Protein AF-A0A9D3LGZ7-F1 (afdb_monomer_lite)

Sequence (147 aa):
IEKTVLYIKERIKKESSAERTINLFHCLNELNDNSLVEEIKNFQRSGKLSNEKLEPHQCSALAFMLLMSEEILDEFDLKTYKTSAAGYQRLLPVLRNCRKAILNSCDLTEKSCEIVASALQSSNSPLRDLDLSYNNLGDSGVKLLCA

InterPro domains:
  IPR001611 Leucine-rich repeat [PF13516] (124-146)
  IPR032675 Leucine-rich repeat domain superfamily [G3DSA:3.80.10.10] (46-147)
  IPR041267 NACHT, LRR and PYD domains-containing protein, helical domain HD2 [PF17776] (2-39)
  IPR051261 NOD-like receptor [PTHR24106] (1-147)

Foldseek 3Di:
DVVLLVVLVVCLVVDLQLVVNLVSVVVCVVVVNCVLVVVLVVVVVVDDDDVDADELVNLLSVLNVLVPDPAAAAEAELVSHRYDLSSSSSNLLSQQRYQEYECEPVQQDLSSLLSNLSSVPPPPRNYDYYHHHNYPCPPSSVVSNVD

pLDDT: mean 83.71, std 12.11, range [43.38, 98.19]

Organism: Anguilla anguilla (NCBI:txid7936)

Structure (mmCIF, N/CA/C/O backbone):
data_AF-A0A9D3LGZ7-F1
#
_entry.id   AF-A0A9D3LGZ7-F1
#
loop_
_atom_site.group_PDB
_atom_site.id
_atom_site.type_symbol
_atom_site.label_atom_id
_atom_site.label_alt_id
_atom_site.label_comp_id
_atom_site.label_asym_id
_atom_site.label_entity_id
_atom_site.label_seq_id
_atom_site.pdbx_PDB_ins_code
_atom_site.Cartn_x
_atom_site.Cartn_y
_atom_site.Cartn_z
_atom_site.occupancy
_atom_site.B_iso_or_equiv
_atom_site.auth_seq_id
_atom_site.auth_comp_id
_atom_site.auth_asym_id
_atom_site.auth_atom_id
_atom_site.pdbx_PDB_model_num
ATOM 1 N N . ILE A 1 1 ? -7.673 10.281 28.552 1.00 71.81 1 ILE A N 1
ATOM 2 C CA . ILE A 1 1 ? -8.202 9.512 27.400 1.00 71.81 1 ILE A CA 1
ATOM 3 C C . ILE A 1 1 ? -8.012 10.297 26.099 1.00 71.81 1 ILE A C 1
ATOM 5 O O . ILE A 1 1 ? -7.283 9.814 25.247 1.00 71.81 1 ILE A O 1
ATOM 9 N N . GLU A 1 2 ? -8.505 11.537 25.974 1.00 81.81 2 GLU A N 1
ATOM 10 C CA . GLU A 1 2 ? -8.332 12.361 24.750 1.00 81.81 2 GLU A CA 1
ATOM 11 C C . GLU A 1 2 ? -6.884 12.515 24.252 1.00 81.81 2 GLU A C 1
ATOM 13 O O . GLU A 1 2 ? -6.620 12.350 23.065 1.00 81.81 2 GLU A O 1
ATOM 18 N N . LYS A 1 3 ? -5.914 12.777 25.142 1.00 86.69 3 LYS A N 1
ATOM 19 C CA . LYS A 1 3 ? -4.492 12.875 24.750 1.00 86.69 3 LYS A CA 1
ATOM 20 C C . LYS A 1 3 ? -3.957 11.573 24.136 1.00 86.69 3 LYS A C 1
ATOM 22 O O . LYS A 1 3 ? -3.168 11.621 23.199 1.00 86.69 3 LYS A O 1
ATOM 27 N N . THR A 1 4 ? -4.404 10.425 24.646 1.00 86.19 4 THR A N 1
ATOM 28 C CA . THR A 1 4 ? -4.038 9.094 24.141 1.00 86.19 4 THR A CA 1
ATOM 29 C C . THR A 1 4 ? -4.647 8.857 22.764 1.00 86.19 4 THR A C 1
ATOM 31 O O . THR A 1 4 ? -3.944 8.443 21.850 1.00 86.19 4 THR A O 1
ATOM 34 N N . VAL A 1 5 ? -5.923 9.202 22.589 1.00 86.12 5 VAL A N 1
ATOM 35 C CA . VAL A 1 5 ? -6.624 9.134 21.301 1.00 86.12 5 VAL A CA 1
ATOM 36 C C . VAL A 1 5 ? -5.926 9.995 20.242 1.00 86.12 5 VAL A C 1
ATOM 38 O O . VAL A 1 5 ? -5.620 9.504 19.159 1.00 86.12 5 VAL A O 1
ATOM 41 N N . LEU A 1 6 ? -5.604 11.257 20.554 1.00 80.44 6 LEU A N 1
ATOM 42 C CA . LEU A 1 6 ? -4.885 12.152 19.636 1.00 80.44 6 LEU A CA 1
ATOM 43 C C . LEU A 1 6 ? -3.500 11.612 19.275 1.00 80.44 6 LEU A C 1
ATOM 45 O O . LEU A 1 6 ? -3.108 11.642 18.109 1.00 80.44 6 LEU A O 1
ATOM 49 N N . TYR A 1 7 ? -2.776 11.081 20.260 1.00 84.75 7 TYR A N 1
ATOM 50 C CA . TYR A 1 7 ? -1.481 10.455 20.027 1.00 84.75 7 TYR A CA 1
ATOM 51 C C . TYR A 1 7 ? -1.590 9.255 19.083 1.00 84.75 7 TYR A C 1
ATOM 53 O O . TYR A 1 7 ? -0.809 9.159 18.140 1.00 84.75 7 TYR A O 1
ATOM 61 N N . ILE A 1 8 ? -2.569 8.370 19.292 1.00 85.31 8 ILE A N 1
ATOM 62 C CA . ILE A 1 8 ? -2.779 7.199 18.436 1.00 85.31 8 ILE A CA 1
ATOM 63 C C . ILE A 1 8 ? -3.157 7.634 17.014 1.00 85.31 8 ILE A C 1
ATOM 65 O O . ILE A 1 8 ? -2.576 7.121 16.061 1.00 85.31 8 ILE A O 1
ATOM 69 N N . LYS A 1 9 ? -4.030 8.638 16.849 1.00 80.25 9 LYS A N 1
ATOM 70 C CA . LYS A 1 9 ? -4.369 9.212 15.532 1.00 80.25 9 LYS A CA 1
ATOM 71 C C . LYS A 1 9 ? -3.137 9.764 14.812 1.00 80.25 9 LYS A C 1
ATOM 73 O O . LYS A 1 9 ? -2.929 9.483 13.635 1.00 80.25 9 LYS A O 1
ATOM 78 N N . GLU A 1 10 ? -2.286 10.513 15.509 1.00 80.94 10 GLU A N 1
ATOM 79 C CA . GLU A 1 10 ? -1.026 11.013 14.943 1.00 80.94 10 GLU A CA 1
ATOM 80 C C . GLU A 1 10 ? -0.022 9.894 14.645 1.00 80.94 10 GLU A C 1
ATOM 82 O O . GLU A 1 10 ? 0.746 9.988 13.685 1.00 80.94 10 GLU A O 1
ATOM 87 N N . ARG A 1 11 ? -0.031 8.819 15.441 1.00 82.00 11 ARG A N 1
ATOM 88 C CA . ARG A 1 11 ? 0.794 7.631 15.212 1.00 82.00 11 ARG A CA 1
ATOM 89 C C . ARG A 1 11 ? 0.357 6.915 13.941 1.00 82.00 11 ARG A C 1
ATOM 91 O O . ARG A 1 11 ? 1.202 6.670 13.092 1.00 82.00 11 ARG A O 1
ATOM 98 N N . ILE A 1 12 ? -0.944 6.694 13.770 1.00 76.31 12 ILE A N 1
ATOM 99 C CA . ILE A 1 12 ? -1.554 6.101 12.573 1.00 76.31 12 ILE A CA 1
ATOM 100 C C . ILE A 1 12 ? -1.181 6.888 11.312 1.00 76.31 12 ILE A C 1
ATOM 102 O O . ILE A 1 12 ? -0.789 6.297 10.314 1.00 76.31 12 ILE A O 1
ATOM 106 N N . LYS A 1 13 ? -1.224 8.228 11.353 1.00 73.19 13 LYS A N 1
ATOM 107 C CA . LYS A 1 13 ? -0.858 9.077 10.198 1.00 73.19 13 LYS A CA 1
ATOM 108 C C . LYS A 1 13 ? 0.591 8.901 9.729 1.00 73.19 13 LYS A C 1
ATOM 110 O O . LYS A 1 13 ? 0.894 9.210 8.575 1.00 73.19 13 LYS A O 1
ATOM 115 N N . LYS A 1 14 ? 1.487 8.492 10.631 1.00 74.88 14 LYS A N 1
ATOM 116 C CA . LYS A 1 14 ? 2.938 8.383 10.404 1.00 74.88 14 LYS A CA 1
ATOM 117 C C . LYS A 1 14 ? 3.418 6.937 10.292 1.00 74.88 14 LYS A C 1
ATOM 119 O O . LYS A 1 14 ? 4.545 6.718 9.860 1.00 74.88 14 LYS A O 1
ATOM 124 N N . GLU A 1 15 ? 2.602 5.982 10.718 1.00 80.12 15 GLU A N 1
ATOM 125 C CA . GLU A 1 15 ? 2.940 4.567 10.743 1.00 80.12 15 GLU A CA 1
ATOM 126 C C . GLU A 1 15 ? 2.926 3.999 9.320 1.00 80.12 15 GLU A C 1
ATOM 128 O O . GLU A 1 15 ? 1.980 4.186 8.557 1.00 80.12 15 GLU A O 1
ATOM 133 N N . SER A 1 16 ? 4.017 3.330 8.952 1.00 64.38 16 SER A N 1
ATOM 134 C CA . SER A 1 16 ? 4.181 2.704 7.639 1.00 64.38 16 SER A CA 1
ATOM 135 C C . SER A 1 16 ? 3.847 1.217 7.663 1.00 64.38 16 SER A C 1
ATOM 137 O O . SER A 1 16 ? 3.554 0.644 6.617 1.00 64.38 16 SER A O 1
ATOM 139 N N . SER A 1 17 ? 3.886 0.580 8.839 1.00 74.81 17 SER A N 1
ATOM 140 C CA . SER A 1 17 ? 3.513 -0.823 8.998 1.00 74.81 17 SER A CA 1
ATOM 141 C C . SER A 1 17 ? 1.995 -0.976 9.024 1.00 74.81 17 SER A C 1
ATOM 143 O O . SER A 1 17 ? 1.317 -0.471 9.917 1.00 74.81 17 SER A O 1
ATOM 145 N N . ALA A 1 18 ? 1.457 -1.729 8.066 1.00 55.19 18 ALA A N 1
ATOM 146 C CA . ALA A 1 18 ? 0.027 -2.015 8.000 1.00 55.19 18 ALA A CA 1
ATOM 147 C C . ALA A 1 18 ? -0.478 -2.764 9.248 1.00 55.19 18 ALA A C 1
ATOM 149 O O . ALA A 1 18 ? -1.526 -2.418 9.780 1.00 55.19 18 ALA A O 1
ATOM 150 N N . GLU A 1 19 ? 0.291 -3.730 9.759 1.00 66.06 19 GLU A N 1
ATOM 151 C CA . GLU A 1 19 ? -0.043 -4.474 10.981 1.00 66.06 19 GLU A CA 1
ATOM 152 C C . GLU A 1 19 ? -0.104 -3.555 12.208 1.00 66.06 19 GLU A C 1
ATOM 154 O O . GLU A 1 19 ? -1.052 -3.600 12.992 1.00 66.06 19 GLU A O 1
ATOM 159 N N . ARG A 1 20 ? 0.871 -2.647 12.348 1.00 76.00 20 ARG A N 1
ATOM 160 C CA . ARG A 1 20 ? 0.866 -1.671 13.445 1.00 76.00 20 ARG A CA 1
ATOM 161 C C . ARG A 1 20 ? -0.275 -0.679 13.307 1.00 76.00 20 ARG A C 1
ATOM 163 O O . ARG A 1 20 ? -0.898 -0.355 14.309 1.00 76.00 20 ARG A O 1
ATOM 170 N N . THR A 1 21 ? -0.577 -0.236 12.091 1.00 71.00 21 THR A N 1
ATOM 171 C CA . THR A 1 21 ? -1.725 0.632 11.820 1.00 71.00 21 THR A CA 1
ATOM 172 C C . THR A 1 21 ? -3.030 -0.046 12.233 1.00 71.00 21 THR A C 1
ATOM 174 O O . THR A 1 21 ? -3.789 0.556 12.986 1.00 71.00 21 THR A O 1
ATOM 177 N N . ILE A 1 22 ? -3.253 -1.308 11.848 1.00 68.19 22 ILE A N 1
ATOM 178 C CA . ILE A 1 22 ? -4.431 -2.098 12.249 1.00 68.19 22 ILE A CA 1
ATOM 179 C C . ILE A 1 22 ? -4.526 -2.196 13.777 1.00 68.19 22 ILE A C 1
ATOM 181 O O . ILE A 1 22 ? -5.559 -1.861 14.353 1.00 68.19 22 ILE A O 1
ATOM 185 N N . ASN A 1 23 ? -3.433 -2.552 14.452 1.00 78.75 23 ASN A N 1
ATOM 186 C CA . ASN A 1 23 ? -3.410 -2.654 15.913 1.00 78.75 23 ASN A CA 1
ATOM 187 C C . ASN A 1 23 ? -3.698 -1.308 16.597 1.00 78.75 23 ASN A C 1
ATOM 189 O O . ASN A 1 23 ? -4.454 -1.247 17.562 1.00 78.75 23 ASN A O 1
ATOM 193 N N . LEU A 1 24 ? -3.135 -0.209 16.087 1.00 83.38 24 LEU A N 1
ATOM 194 C CA . LEU A 1 24 ? -3.388 1.138 16.604 1.00 83.38 24 LEU A CA 1
ATOM 195 C C . LEU A 1 24 ? -4.847 1.564 16.404 1.00 83.38 24 LEU A C 1
ATOM 197 O O . LEU A 1 24 ? -5.413 2.242 17.259 1.00 83.38 24 LEU A O 1
ATOM 201 N N . PHE A 1 25 ? -5.471 1.152 15.308 1.00 74.62 25 PHE A N 1
ATOM 202 C CA . PHE A 1 25 ? -6.889 1.387 15.090 1.00 74.62 25 PHE A CA 1
ATOM 203 C C . PHE A 1 25 ? -7.782 0.531 15.986 1.00 74.62 25 PHE A C 1
ATOM 205 O O . PHE A 1 25 ? -8.745 1.064 16.534 1.00 74.62 25 PHE A O 1
ATOM 212 N N . HIS A 1 26 ? -7.446 -0.743 16.208 1.00 73.56 26 HIS A N 1
ATOM 213 C CA . HIS A 1 26 ? -8.117 -1.552 17.227 1.00 73.56 26 HIS A CA 1
ATOM 214 C C . HIS A 1 26 ? -8.053 -0.857 18.588 1.00 73.56 26 HIS A C 1
ATOM 216 O O . HIS A 1 26 ? -9.078 -0.722 19.246 1.00 73.56 26 HIS A O 1
ATOM 222 N N . CYS A 1 27 ? -6.898 -0.292 18.956 1.00 87.44 27 CYS A N 1
ATOM 223 C CA . CYS A 1 27 ? -6.782 0.514 20.169 1.00 87.44 27 CYS A CA 1
ATOM 224 C C . CYS A 1 27 ? -7.723 1.734 20.180 1.00 87.44 27 CYS A C 1
ATOM 226 O O . CYS A 1 27 ? -8.248 2.064 21.236 1.00 87.44 27 CYS A O 1
ATOM 228 N N . LEU A 1 28 ? -7.955 2.422 19.051 1.00 84.25 28 LEU A N 1
ATOM 229 C CA . LEU A 1 28 ? -8.930 3.527 18.992 1.00 84.25 28 LEU A CA 1
ATOM 230 C C . LEU A 1 28 ? -10.370 3.047 19.180 1.00 84.25 28 LEU A C 1
ATOM 232 O O . LEU A 1 28 ? -11.135 3.704 19.886 1.00 84.25 28 LEU A O 1
ATOM 236 N N . ASN A 1 29 ? -10.715 1.903 18.589 1.00 75.75 29 ASN A N 1
ATOM 237 C CA . ASN A 1 29 ? -12.040 1.306 18.718 1.00 75.75 29 ASN A CA 1
ATOM 238 C C . ASN A 1 29 ? -12.318 0.852 20.162 1.00 75.75 29 ASN A C 1
ATOM 240 O O . ASN A 1 29 ? -13.371 1.159 20.709 1.00 75.75 29 ASN A O 1
ATOM 244 N N . GLU A 1 30 ? -11.337 0.227 20.822 1.00 85.25 30 GLU A N 1
ATOM 245 C CA . GLU A 1 30 ? -11.396 -0.125 22.254 1.00 85.25 30 GLU A CA 1
ATOM 246 C C . GLU A 1 30 ? -11.513 1.115 23.161 1.00 85.25 30 GLU A C 1
ATOM 248 O O . GLU A 1 30 ? -12.094 1.065 24.243 1.00 85.25 30 GLU A O 1
ATOM 253 N N . LEU A 1 31 ? -10.995 2.264 22.712 1.00 89.50 31 LEU A N 1
ATOM 254 C CA . LEU A 1 31 ? -11.167 3.558 23.381 1.00 89.50 31 LEU A CA 1
ATOM 255 C C . LEU A 1 31 ? -12.495 4.253 23.028 1.00 89.50 31 LEU A C 1
ATOM 257 O O . LEU A 1 31 ? -12.719 5.384 23.467 1.00 89.50 31 LEU A O 1
ATOM 261 N N . ASN A 1 32 ? -13.369 3.585 22.269 1.00 84.75 32 ASN A N 1
ATOM 262 C CA . ASN A 1 32 ? -14.670 4.068 21.810 1.00 84.75 32 ASN A CA 1
ATOM 263 C C . ASN A 1 32 ? -14.591 5.360 20.962 1.00 84.75 32 ASN A C 1
ATOM 265 O O . ASN A 1 32 ? -15.537 6.150 20.929 1.00 84.75 32 ASN A O 1
ATOM 269 N N . ASP A 1 33 ? -13.461 5.601 20.281 1.00 83.00 33 ASP A N 1
ATOM 270 C CA . ASP A 1 33 ? -13.305 6.710 19.334 1.00 83.00 33 ASP A CA 1
ATOM 271 C C . ASP A 1 33 ? -13.610 6.243 17.904 1.00 83.00 33 ASP A C 1
ATOM 273 O O . ASP A 1 33 ? -12.761 5.694 17.203 1.00 83.00 33 ASP A O 1
ATOM 277 N N . ASN A 1 34 ? -14.832 6.535 17.457 1.00 74.12 34 ASN A N 1
ATOM 278 C CA . ASN A 1 34 ? -15.310 6.228 16.105 1.00 74.12 34 ASN A CA 1
ATOM 279 C C . ASN A 1 34 ? -15.180 7.416 15.138 1.00 74.12 34 ASN A C 1
ATOM 281 O O . ASN A 1 34 ? -15.755 7.404 14.051 1.00 74.12 34 ASN A O 1
ATOM 285 N N . SER A 1 35 ? -14.443 8.468 15.507 1.00 77.06 35 SER A N 1
ATOM 286 C CA . SER A 1 35 ? -14.402 9.707 14.714 1.00 77.06 35 SER A CA 1
ATOM 287 C C . SER A 1 35 ? -13.807 9.501 13.320 1.00 77.06 35 SER A C 1
ATOM 289 O O . SER A 1 35 ? -14.293 10.090 12.359 1.00 77.06 35 SER A O 1
ATOM 291 N N . LEU A 1 36 ? -12.815 8.612 13.195 1.00 68.50 36 LEU A N 1
ATOM 292 C CA . LEU A 1 36 ? -12.237 8.249 11.901 1.00 68.50 36 LEU A CA 1
ATOM 293 C C . LEU A 1 36 ? -13.249 7.481 11.045 1.00 68.50 36 LEU A C 1
ATOM 295 O O . LEU A 1 36 ? -13.353 7.751 9.857 1.00 68.50 36 LEU A O 1
ATOM 299 N N . VAL A 1 37 ? -14.053 6.598 11.648 1.00 68.88 37 VAL A N 1
ATOM 300 C CA . VAL A 1 37 ? -15.141 5.879 10.961 1.00 68.88 37 VAL A CA 1
ATOM 301 C C . VAL A 1 37 ? -16.213 6.850 10.446 1.00 68.88 37 VAL A C 1
ATOM 303 O O . VAL A 1 37 ? -16.725 6.675 9.342 1.00 68.88 37 VAL A O 1
ATOM 306 N N . GLU A 1 38 ? -16.540 7.899 11.201 1.00 69.69 38 GLU A N 1
ATOM 307 C CA . GLU A 1 38 ? -17.511 8.916 10.770 1.00 69.69 38 GLU A CA 1
ATOM 308 C C . GLU A 1 38 ? -16.954 9.866 9.696 1.00 69.69 38 GLU A C 1
ATOM 310 O O . GLU A 1 38 ? -17.655 10.168 8.730 1.00 69.69 38 GLU A O 1
ATOM 315 N N . GLU A 1 39 ? -15.684 10.281 9.790 1.00 65.81 39 GLU A N 1
ATOM 316 C CA . GLU A 1 39 ? -14.991 11.035 8.728 1.00 65.81 39 GLU A CA 1
ATOM 317 C C . GLU A 1 39 ? -15.050 10.270 7.393 1.00 65.81 39 GLU A C 1
ATOM 319 O O . GLU A 1 39 ? -15.350 10.816 6.332 1.00 65.81 39 GLU A O 1
ATOM 324 N N . ILE A 1 40 ? -14.870 8.959 7.483 1.00 62.59 40 ILE A N 1
ATOM 325 C CA . ILE A 1 40 ? -14.897 7.999 6.389 1.00 62.59 40 ILE A CA 1
ATOM 326 C C . ILE A 1 40 ? -16.292 7.808 5.777 1.00 62.59 40 ILE A C 1
ATOM 328 O O . ILE A 1 40 ? -16.442 7.860 4.552 1.00 62.59 40 ILE A O 1
ATOM 332 N N . LYS A 1 41 ? -17.330 7.618 6.602 1.00 65.06 41 LYS A N 1
ATOM 333 C CA . LYS A 1 41 ? -18.720 7.536 6.118 1.00 65.06 41 LYS A CA 1
ATOM 334 C C . LYS A 1 41 ? -19.125 8.821 5.409 1.00 65.06 41 LYS A C 1
ATOM 336 O O . LYS A 1 41 ? -19.841 8.770 4.411 1.00 65.06 41 LYS A O 1
ATOM 341 N N . ASN A 1 42 ? -18.651 9.964 5.898 1.00 62.31 42 ASN A N 1
ATOM 342 C CA . ASN A 1 42 ? -18.885 11.248 5.254 1.00 62.31 42 ASN A CA 1
ATOM 343 C C . ASN A 1 42 ? -18.195 11.333 3.887 1.00 62.31 42 ASN A C 1
ATOM 345 O O . ASN A 1 42 ? -18.842 11.785 2.949 1.00 62.31 42 ASN A O 1
ATOM 349 N N . PHE A 1 43 ? -16.971 10.810 3.731 1.00 56.84 43 PHE A N 1
ATOM 350 C CA . PHE A 1 43 ? -16.308 10.710 2.421 1.00 56.84 43 PHE A CA 1
ATOM 351 C C . PHE A 1 43 ? -17.061 9.821 1.420 1.00 56.84 43 PHE A C 1
ATOM 353 O O . PHE A 1 43 ? -17.178 10.175 0.248 1.00 56.84 43 PHE A O 1
ATOM 360 N N . GLN A 1 44 ? -17.615 8.686 1.857 1.00 56.59 44 GLN A N 1
ATOM 361 C CA . GLN A 1 44 ? -18.427 7.837 0.973 1.00 56.59 44 GLN A CA 1
ATOM 362 C C . GLN A 1 44 ? -19.774 8.474 0.617 1.00 56.59 44 GLN A C 1
ATOM 364 O O . GLN A 1 44 ? -20.227 8.370 -0.524 1.00 56.59 44 GLN A O 1
ATOM 369 N N . ARG A 1 45 ? -20.415 9.148 1.581 1.00 60.25 45 ARG A N 1
ATOM 370 C CA . ARG A 1 45 ? -21.686 9.860 1.380 1.00 60.25 45 ARG A CA 1
ATOM 371 C C . ARG A 1 45 ? -21.531 11.102 0.506 1.00 60.25 45 ARG A C 1
ATOM 373 O O . ARG A 1 45 ? -22.456 11.414 -0.237 1.00 60.25 45 ARG A O 1
ATOM 380 N N . SER A 1 46 ? -20.388 11.789 0.567 1.00 50.22 46 SER A N 1
ATOM 381 C CA . SER A 1 46 ? -20.125 12.981 -0.247 1.00 50.22 46 SER A CA 1
ATOM 382 C C . SER A 1 46 ? -19.861 12.673 -1.718 1.00 50.22 46 SER A C 1
ATOM 384 O O . SER A 1 46 ? -19.849 13.596 -2.527 1.00 50.22 46 SER A O 1
ATOM 386 N N . GLY A 1 47 ? -19.684 11.405 -2.095 1.00 43.38 47 GLY A N 1
ATOM 387 C CA . GLY A 1 47 ? -19.648 11.037 -3.500 1.00 43.38 47 GLY A CA 1
ATOM 388 C C . GLY A 1 47 ? -18.833 9.791 -3.768 1.00 43.38 47 GLY A C 1
ATOM 389 O O . GLY A 1 47 ? -17.612 9.773 -3.661 1.00 43.38 47 GLY A O 1
ATOM 390 N N . LYS A 1 48 ? -19.529 8.766 -4.242 1.00 48.16 48 LYS A N 1
ATOM 391 C CA . LYS A 1 48 ? -18.984 7.741 -5.124 1.00 48.16 48 LYS A CA 1
ATOM 392 C C . LYS A 1 48 ? -18.211 8.443 -6.259 1.00 48.16 48 LYS A C 1
ATOM 394 O O . LYS A 1 48 ? -18.833 8.964 -7.176 1.00 48.16 48 LYS A O 1
ATOM 399 N N . LEU A 1 49 ? -16.880 8.488 -6.143 1.00 56.72 49 LEU A N 1
ATOM 400 C CA . LEU A 1 49 ? -15.917 8.890 -7.178 1.00 56.72 49 LEU A CA 1
ATOM 401 C C . LEU A 1 49 ? -16.290 10.196 -7.910 1.00 56.72 49 LEU A C 1
ATOM 403 O O . LEU A 1 49 ? -16.572 10.187 -9.110 1.00 56.72 49 LEU A O 1
ATOM 407 N N . SER A 1 50 ? -16.265 11.339 -7.213 1.00 54.31 50 SER A N 1
ATOM 408 C CA . SER A 1 50 ? -16.094 12.610 -7.928 1.00 54.31 50 SER A CA 1
ATOM 409 C C . SER A 1 50 ? -14.786 12.527 -8.735 1.00 54.31 50 SER A C 1
ATOM 411 O O . SER A 1 50 ? -13.828 11.881 -8.317 1.00 54.31 50 SER A O 1
ATOM 413 N N . ASN A 1 51 ? -14.698 13.183 -9.896 1.00 57.94 51 ASN A N 1
ATOM 414 C CA . ASN A 1 51 ? -13.459 13.293 -10.696 1.00 57.94 51 ASN A CA 1
ATOM 415 C C . ASN A 1 51 ? -12.281 13.978 -9.950 1.00 57.94 51 ASN A C 1
ATOM 417 O O . ASN A 1 51 ? -11.233 14.291 -10.543 1.00 57.94 51 ASN A O 1
ATOM 421 N N . GLU A 1 52 ? -12.470 14.260 -8.664 1.00 71.56 52 GLU A N 1
ATOM 422 C CA . GLU A 1 52 ? -11.548 14.929 -7.777 1.00 71.56 52 GLU A CA 1
ATOM 423 C C . GLU A 1 52 ? -10.461 13.963 -7.331 1.00 71.56 52 GLU A C 1
ATOM 425 O O . GLU A 1 52 ? -10.664 12.781 -7.058 1.00 71.56 52 GLU A O 1
ATOM 430 N N . LYS A 1 53 ? -9.248 14.496 -7.316 1.00 85.69 53 LYS A N 1
ATOM 431 C CA . LYS A 1 53 ? -8.075 13.762 -6.885 1.00 85.69 53 LYS A CA 1
ATOM 432 C C . LYS A 1 53 ? -8.134 13.623 -5.365 1.00 85.69 53 LYS A C 1
ATOM 434 O O . LYS A 1 53 ? -8.226 14.633 -4.677 1.00 85.69 53 LYS A O 1
ATOM 439 N N . LEU A 1 54 ? -8.030 12.399 -4.858 1.00 85.62 54 LEU A N 1
ATOM 440 C CA . LEU A 1 54 ? -7.913 12.148 -3.429 1.00 85.62 54 LEU A CA 1
ATOM 441 C C . LEU A 1 54 ? -6.572 12.673 -2.919 1.00 85.62 54 LEU A C 1
ATOM 443 O O . LEU A 1 54 ? -5.507 12.331 -3.449 1.00 85.62 54 LEU A O 1
ATOM 447 N N . GLU A 1 55 ? -6.620 13.439 -1.841 1.00 85.62 55 GLU A N 1
ATOM 448 C CA . GLU A 1 55 ? -5.445 13.796 -1.069 1.00 85.62 55 GLU A CA 1
ATOM 449 C C . GLU A 1 55 ? -4.899 12.569 -0.330 1.00 85.62 55 GLU A C 1
ATOM 451 O O . GLU A 1 55 ? -5.648 11.647 0.022 1.00 85.62 55 GLU A O 1
ATOM 456 N N . PRO A 1 56 ? -3.589 12.520 -0.041 1.00 85.94 56 PRO A N 1
ATOM 457 C CA . PRO A 1 56 ? -3.009 11.329 0.553 1.00 85.94 56 PRO A CA 1
ATOM 458 C C . PRO A 1 56 ? -3.645 10.941 1.896 1.00 85.94 56 PRO A C 1
ATOM 460 O O . PRO A 1 56 ? -3.839 9.761 2.154 1.00 85.94 56 PRO A O 1
ATOM 463 N N . HIS A 1 57 ? -4.046 11.893 2.743 1.00 77.44 57 HIS A N 1
ATOM 464 C CA . HIS A 1 57 ? -4.721 11.556 4.004 1.00 77.44 57 HIS A CA 1
ATOM 465 C C . HIS A 1 57 ? -6.099 10.899 3.792 1.00 77.44 57 HIS A C 1
ATOM 467 O O . HIS A 1 57 ? -6.475 10.023 4.567 1.00 77.44 57 HIS A O 1
ATOM 473 N N . GLN A 1 58 ? -6.821 11.252 2.722 1.00 80.12 58 GLN A N 1
ATOM 474 C CA . GLN A 1 58 ? -8.102 10.625 2.369 1.00 80.12 58 GLN A CA 1
ATOM 475 C C . GLN A 1 58 ? -7.884 9.172 1.939 1.00 80.12 58 GLN A C 1
ATOM 477 O O . GLN A 1 58 ? -8.671 8.297 2.285 1.00 80.12 58 GLN A O 1
ATOM 482 N N . CYS A 1 59 ? -6.766 8.893 1.264 1.00 86.12 59 CYS A N 1
ATOM 483 C CA . CYS A 1 59 ? -6.360 7.532 0.918 1.00 86.12 59 CYS A CA 1
ATOM 484 C C . CYS A 1 59 ? -6.055 6.681 2.159 1.00 86.12 59 CYS A C 1
ATOM 486 O O . CYS A 1 59 ? -6.433 5.516 2.194 1.00 86.12 59 CYS A O 1
ATOM 488 N N . SER A 1 60 ? -5.433 7.250 3.200 1.00 79.75 60 SER A N 1
ATOM 489 C CA . SER A 1 60 ? -5.262 6.547 4.485 1.00 79.75 60 SER A CA 1
ATOM 490 C C . SER A 1 60 ? -6.605 6.183 5.120 1.00 79.75 60 SER A C 1
ATOM 492 O O . SER A 1 60 ? -6.774 5.061 5.589 1.00 79.75 60 SER A O 1
ATOM 494 N N . ALA A 1 61 ? -7.558 7.118 5.122 1.00 75.69 61 ALA A N 1
ATOM 495 C CA . ALA A 1 61 ? -8.890 6.895 5.675 1.00 75.69 61 ALA A CA 1
ATOM 496 C C . ALA A 1 61 ? -9.653 5.811 4.887 1.00 75.69 61 ALA A C 1
ATOM 498 O O . ALA A 1 61 ? -10.222 4.890 5.469 1.00 75.69 61 ALA A O 1
ATOM 499 N N . LEU A 1 62 ? -9.590 5.866 3.555 1.00 82.31 62 LEU A N 1
ATOM 500 C CA . LEU A 1 62 ? -10.183 4.860 2.678 1.00 82.31 62 LEU A CA 1
ATOM 501 C C . LEU A 1 62 ? -9.556 3.474 2.877 1.00 82.31 62 LEU A C 1
ATOM 503 O O . LEU A 1 62 ? -10.283 2.494 3.013 1.00 82.31 62 LEU A O 1
ATOM 507 N N . ALA A 1 63 ? -8.226 3.386 2.931 1.00 84.81 63 ALA A N 1
ATOM 508 C CA . ALA A 1 63 ? -7.536 2.121 3.156 1.00 84.81 63 ALA A CA 1
ATOM 509 C C . ALA A 1 63 ? -7.944 1.482 4.484 1.00 84.81 63 ALA A C 1
ATOM 511 O O . ALA A 1 63 ? -8.207 0.285 4.536 1.00 84.81 63 ALA A O 1
ATOM 512 N N . PHE A 1 64 ? -8.050 2.289 5.541 1.00 75.25 64 PHE A N 1
ATOM 513 C CA . PHE A 1 64 ? -8.527 1.825 6.836 1.00 75.25 64 PHE A CA 1
ATOM 514 C C . PHE A 1 64 ? -9.944 1.249 6.753 1.00 75.25 64 PHE A C 1
ATOM 516 O O . PHE A 1 64 ? -10.171 0.131 7.195 1.00 75.25 64 PHE A O 1
ATOM 523 N N . MET A 1 65 ? -10.885 1.966 6.138 1.00 75.25 65 MET A N 1
ATOM 524 C CA . MET A 1 65 ? -12.258 1.480 5.983 1.00 75.25 65 MET A CA 1
ATOM 525 C C . MET A 1 65 ? -12.330 0.134 5.268 1.00 75.25 65 MET A C 1
ATOM 527 O O . MET A 1 65 ? -13.020 -0.774 5.719 1.00 75.25 65 MET A O 1
ATOM 531 N N . LEU A 1 66 ? -11.615 0.022 4.150 1.00 82.00 66 LEU A N 1
ATOM 532 C CA . LEU A 1 66 ? -11.590 -1.193 3.348 1.00 82.00 66 LEU A CA 1
ATOM 533 C C . LEU A 1 66 ? -10.940 -2.352 4.112 1.00 82.00 66 LEU A C 1
ATOM 535 O O . LEU A 1 66 ? -11.335 -3.492 3.917 1.00 82.00 66 LEU A O 1
ATOM 539 N N . LEU A 1 67 ? -9.989 -2.071 5.004 1.00 79.56 67 LEU A N 1
ATOM 540 C CA . LEU A 1 67 ? -9.347 -3.070 5.859 1.00 79.56 67 LEU A CA 1
ATOM 541 C C . LEU A 1 67 ? -10.189 -3.512 7.058 1.00 79.56 67 LEU A C 1
ATOM 543 O O . LEU A 1 67 ? -10.026 -4.639 7.509 1.00 79.56 67 LEU A O 1
ATOM 547 N N . MET A 1 68 ? -11.053 -2.642 7.581 1.00 71.44 68 MET A N 1
ATOM 548 C CA . MET A 1 68 ? -11.927 -2.962 8.718 1.00 71.44 68 MET A CA 1
ATOM 549 C C . MET A 1 68 ? -13.281 -3.533 8.309 1.00 71.44 68 MET A C 1
ATOM 551 O O . MET A 1 68 ? -14.074 -3.900 9.173 1.00 71.44 68 MET A O 1
ATOM 555 N N . SER A 1 69 ? -13.573 -3.559 7.012 1.00 72.62 69 SER A N 1
ATOM 556 C CA . SER A 1 69 ? -14.777 -4.184 6.486 1.00 72.62 69 SER A CA 1
ATOM 557 C C . SER A 1 69 ? -14.789 -5.676 6.825 1.00 72.62 69 SER A C 1
ATOM 559 O O . SER A 1 69 ? -13.823 -6.380 6.538 1.00 72.62 69 SER A O 1
ATOM 561 N N . GLU A 1 70 ? -15.897 -6.165 7.391 1.00 72.62 70 GLU A N 1
ATOM 562 C CA . GLU A 1 70 ? -16.130 -7.608 7.561 1.00 72.62 70 GLU A CA 1
ATOM 563 C C . GLU A 1 70 ? -16.256 -8.319 6.202 1.00 72.62 70 GLU A C 1
ATOM 565 O O . GLU A 1 70 ? -15.954 -9.506 6.076 1.00 72.62 70 GLU A O 1
ATOM 570 N N . GLU A 1 71 ? -16.674 -7.585 5.167 1.00 80.44 71 GLU A N 1
ATOM 571 C CA . GLU A 1 71 ? -16.727 -8.075 3.794 1.00 80.44 71 GLU A CA 1
ATOM 572 C C . GLU A 1 71 ? -15.352 -7.977 3.126 1.00 80.44 71 GLU A C 1
ATOM 574 O O . GLU A 1 71 ? -14.710 -6.921 3.137 1.00 80.44 71 GLU A O 1
ATOM 579 N N . ILE A 1 72 ? -14.935 -9.080 2.499 1.00 83.44 72 ILE A N 1
ATOM 580 C CA . ILE A 1 72 ? -13.733 -9.162 1.665 1.00 83.44 72 ILE A CA 1
ATOM 581 C C . ILE A 1 72 ? -14.053 -8.569 0.292 1.00 83.44 72 ILE A C 1
ATOM 583 O O . ILE A 1 72 ? -15.025 -8.976 -0.344 1.00 83.44 72 ILE A O 1
ATOM 587 N N . LEU A 1 73 ? -13.200 -7.673 -0.203 1.00 89.00 73 LEU A N 1
ATOM 588 C CA . LEU A 1 73 ? -13.337 -7.110 -1.547 1.00 89.00 73 LEU A CA 1
ATOM 589 C C . LEU A 1 73 ? -13.066 -8.173 -2.613 1.00 89.00 73 LEU A C 1
ATOM 591 O O . LEU A 1 73 ? -12.026 -8.831 -2.592 1.00 89.00 73 LEU A O 1
ATOM 595 N N . ASP A 1 74 ? -13.949 -8.307 -3.597 1.00 91.31 74 ASP A N 1
ATOM 596 C CA . ASP A 1 74 ? -13.692 -9.228 -4.706 1.00 91.31 74 ASP A CA 1
ATOM 597 C C . ASP A 1 74 ? -12.534 -8.738 -5.586 1.00 91.31 74 ASP A C 1
ATOM 599 O O . ASP A 1 74 ? -11.643 -9.516 -5.925 1.00 91.31 74 ASP A O 1
ATOM 603 N N . GLU A 1 75 ? -12.490 -7.439 -5.887 1.00 95.00 75 GLU A N 1
ATOM 604 C CA . GLU A 1 75 ? -11.438 -6.827 -6.695 1.00 95.00 75 GLU A CA 1
ATOM 605 C C . GLU A 1 75 ? -11.055 -5.442 -6.162 1.00 95.00 75 GLU A C 1
ATOM 607 O O . GLU A 1 75 ? -11.910 -4.618 -5.836 1.00 95.00 75 GLU A O 1
ATOM 612 N N . PHE A 1 76 ? -9.752 -5.185 -6.098 1.00 95.25 76 PHE A N 1
ATOM 613 C CA . PHE A 1 76 ? -9.172 -3.888 -5.788 1.00 95.25 76 PHE A CA 1
ATOM 614 C C . PHE A 1 76 ? -8.291 -3.420 -6.955 1.00 95.25 76 PHE A C 1
ATOM 616 O O . PHE A 1 76 ? -7.180 -3.915 -7.142 1.00 95.25 76 PHE A O 1
ATOM 623 N N . ASP A 1 77 ? -8.778 -2.451 -7.735 1.00 95.06 77 ASP A N 1
ATOM 624 C CA . ASP A 1 77 ? -7.988 -1.759 -8.761 1.00 95.06 77 ASP A CA 1
ATOM 625 C C . ASP A 1 77 ? -7.503 -0.412 -8.222 1.00 95.06 77 ASP A C 1
ATOM 627 O O . ASP A 1 77 ? -8.291 0.519 -8.016 1.00 95.06 77 ASP A O 1
ATOM 631 N N . LEU A 1 78 ? -6.187 -0.302 -8.022 1.00 94.06 78 LEU A N 1
ATOM 632 C CA . LEU A 1 78 ? -5.550 0.892 -7.475 1.00 94.06 78 LEU A CA 1
ATOM 633 C C . LEU A 1 78 ? -5.820 2.136 -8.338 1.00 94.06 78 LEU A C 1
ATOM 635 O O . LEU A 1 78 ? -5.989 3.231 -7.799 1.00 94.06 78 LEU A O 1
ATOM 639 N N . LYS A 1 79 ? -5.927 1.974 -9.662 1.00 90.50 79 LYS A N 1
ATOM 640 C CA . LYS A 1 79 ? -6.137 3.075 -10.615 1.00 90.50 79 LYS A CA 1
ATOM 641 C C . LYS A 1 79 ? -7.559 3.628 -10.589 1.00 90.50 79 LYS A C 1
ATOM 643 O O . LYS A 1 79 ? -7.786 4.716 -11.118 1.00 90.50 79 LYS A O 1
ATOM 648 N N . THR A 1 80 ? -8.498 2.942 -9.931 1.00 89.56 80 THR A N 1
ATOM 649 C CA . THR A 1 80 ? -9.840 3.485 -9.654 1.00 89.56 80 THR A CA 1
ATOM 650 C C . THR A 1 80 ? -9.761 4.757 -8.802 1.00 89.56 80 THR A C 1
ATOM 652 O O . THR A 1 80 ? -10.633 5.622 -8.879 1.00 89.56 80 THR A O 1
ATOM 655 N N . TYR A 1 81 ? -8.697 4.911 -8.008 1.00 87.81 81 TYR A N 1
ATOM 656 C CA . TYR A 1 81 ? -8.536 6.008 -7.061 1.00 87.81 81 TYR A CA 1
ATOM 657 C C . TYR A 1 81 ? -7.547 7.045 -7.579 1.00 87.81 81 TYR A C 1
ATOM 659 O O . TYR A 1 81 ? -6.342 6.940 -7.380 1.00 87.81 81 TYR A O 1
ATOM 667 N N . LYS A 1 82 ? -8.041 8.112 -8.206 1.00 88.50 82 LYS A N 1
ATOM 668 C CA . LYS A 1 82 ? -7.176 9.201 -8.675 1.00 88.50 82 LYS A CA 1
ATOM 669 C C . LYS A 1 82 ? -6.475 9.875 -7.492 1.00 88.50 82 LYS A C 1
ATOM 671 O O . LYS A 1 82 ? -7.095 10.632 -6.757 1.00 88.50 82 LYS A O 1
ATOM 676 N N . THR A 1 83 ? -5.174 9.655 -7.317 1.00 91.12 83 THR A N 1
ATOM 677 C CA . THR A 1 83 ? -4.385 10.284 -6.246 1.00 91.12 83 THR A CA 1
ATOM 678 C C . THR A 1 83 ? -2.923 10.501 -6.663 1.00 91.12 83 THR A C 1
ATOM 680 O O . THR A 1 83 ? -2.562 10.379 -7.830 1.00 91.12 83 THR A O 1
ATOM 683 N N . SER A 1 84 ? -2.081 10.958 -5.739 1.00 92.50 84 SER A N 1
ATOM 684 C CA . SER A 1 84 ? -0.627 11.048 -5.912 1.00 92.50 84 SER A CA 1
ATOM 685 C C . SER A 1 84 ? 0.058 9.717 -5.578 1.00 92.50 84 SER A C 1
ATOM 687 O O . SER A 1 84 ? -0.537 8.864 -4.926 1.00 92.50 84 SER A O 1
ATOM 689 N N . ALA A 1 85 ? 1.347 9.571 -5.902 1.00 90.88 85 ALA A N 1
ATOM 690 C CA . ALA A 1 85 ? 2.139 8.403 -5.495 1.00 90.88 85 ALA A CA 1
ATOM 691 C C . ALA A 1 85 ? 2.078 8.132 -3.975 1.00 90.88 85 ALA A C 1
ATOM 693 O O . ALA A 1 85 ? 1.969 6.989 -3.535 1.00 90.88 85 ALA A O 1
ATOM 694 N N . ALA A 1 86 ? 2.068 9.190 -3.156 1.00 90.94 86 ALA A N 1
ATOM 695 C CA . ALA A 1 86 ? 1.930 9.075 -1.704 1.00 90.94 86 ALA A CA 1
ATOM 696 C C . ALA A 1 86 ? 0.525 8.635 -1.252 1.00 90.94 86 ALA A C 1
ATOM 698 O O . ALA A 1 86 ? 0.376 8.142 -0.134 1.00 90.94 86 ALA A O 1
ATOM 699 N N . GLY A 1 87 ? -0.505 8.858 -2.070 1.00 91.94 87 GLY A N 1
ATOM 700 C CA . GLY A 1 87 ? -1.848 8.327 -1.847 1.00 91.94 87 GLY A CA 1
ATOM 701 C C . GLY A 1 87 ? -1.940 6.858 -2.247 1.00 91.94 87 GLY A C 1
ATOM 702 O O . GLY A 1 87 ? -2.420 6.052 -1.458 1.00 91.94 87 GLY A O 1
ATOM 703 N N . TYR A 1 88 ? -1.369 6.480 -3.394 1.00 92.94 88 TYR A N 1
ATOM 704 C CA . TYR A 1 88 ? -1.292 5.079 -3.814 1.00 92.94 88 TYR A CA 1
ATOM 705 C C . TYR A 1 88 ? -0.581 4.204 -2.787 1.00 92.94 88 TYR A C 1
ATOM 707 O O . TYR A 1 88 ? -1.133 3.187 -2.376 1.00 92.94 88 TYR A O 1
ATOM 715 N N . GLN A 1 89 ? 0.568 4.646 -2.264 1.00 92.88 89 GLN A N 1
ATOM 716 C CA . GLN A 1 89 ? 1.258 3.934 -1.182 1.00 92.88 89 GLN A CA 1
ATOM 717 C C . GLN A 1 89 ? 0.372 3.699 0.049 1.00 92.88 89 GLN A C 1
ATOM 719 O O . GLN A 1 89 ? 0.504 2.675 0.711 1.00 92.88 89 GLN A O 1
ATOM 724 N N . ARG A 1 90 ? -0.540 4.629 0.355 1.00 90.38 90 ARG A N 1
ATOM 725 C CA . ARG A 1 90 ? -1.461 4.507 1.492 1.00 90.38 90 ARG A CA 1
ATOM 726 C C . ARG A 1 90 ? -2.619 3.551 1.234 1.00 90.38 90 ARG A C 1
ATOM 728 O O . ARG A 1 90 ? -3.201 3.089 2.205 1.00 90.38 90 ARG A O 1
ATOM 735 N N . LEU A 1 91 ? -2.931 3.251 -0.027 1.00 93.31 91 LEU A N 1
ATOM 736 C CA . LEU A 1 91 ? -3.973 2.297 -0.411 1.00 93.31 91 LEU A CA 1
ATOM 737 C C . LEU A 1 91 ? -3.454 0.859 -0.538 1.00 93.31 91 LEU A C 1
ATOM 739 O O . LEU A 1 91 ? -4.229 -0.071 -0.363 1.00 93.31 91 LEU A O 1
ATOM 743 N N . LEU A 1 92 ? -2.154 0.650 -0.775 1.00 95.31 92 LEU A N 1
ATOM 744 C CA . LEU A 1 92 ? -1.559 -0.693 -0.889 1.00 95.3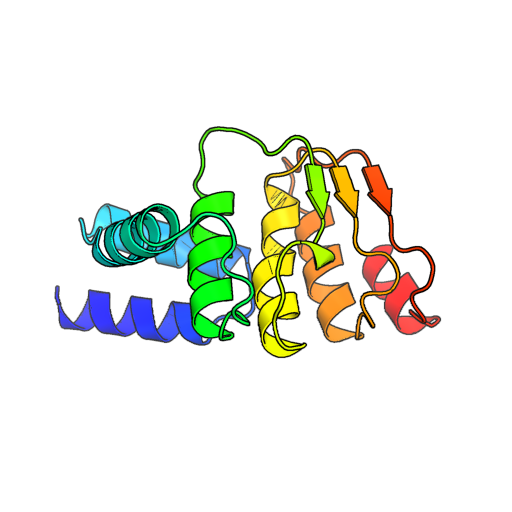1 92 LEU A CA 1
ATOM 745 C C . LEU A 1 92 ? -1.854 -1.648 0.287 1.00 95.31 92 LEU A C 1
ATOM 747 O O . LEU A 1 92 ? -1.985 -2.843 0.043 1.00 95.31 92 LEU A O 1
ATOM 751 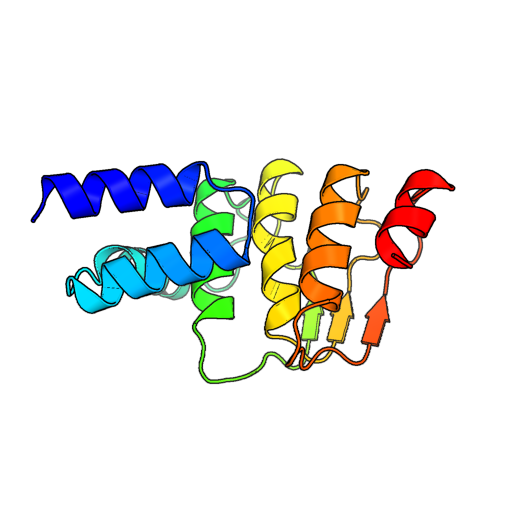N N . PRO A 1 93 ? -2.012 -1.204 1.549 1.00 91.62 93 PRO A N 1
ATOM 752 C CA . PRO A 1 93 ? -2.414 -2.106 2.625 1.00 91.62 93 PRO A CA 1
ATOM 753 C C . PRO A 1 93 ? -3.732 -2.856 2.374 1.00 91.62 93 PRO A C 1
ATOM 755 O O . PRO A 1 93 ? -3.870 -3.967 2.879 1.00 91.62 93 PRO A O 1
ATOM 758 N N . VAL A 1 94 ? -4.652 -2.311 1.561 1.00 91.81 94 VAL A N 1
ATOM 759 C CA . VAL A 1 94 ? -5.961 -2.914 1.216 1.00 91.81 94 VAL A CA 1
ATOM 760 C C . VAL A 1 94 ? -5.831 -4.310 0.605 1.00 91.81 94 VAL A C 1
ATOM 762 O O . VAL A 1 94 ? -6.750 -5.116 0.718 1.00 91.81 94 VAL A O 1
ATOM 765 N N . LEU A 1 95 ? -4.663 -4.647 0.051 1.00 93.75 95 LEU A N 1
ATOM 766 C CA . LEU A 1 95 ? -4.345 -5.982 -0.458 1.00 93.75 95 LEU A CA 1
ATOM 767 C C . LEU A 1 95 ? -4.603 -7.103 0.563 1.00 93.75 95 LEU A C 1
ATOM 769 O O . LEU A 1 95 ? -4.881 -8.232 0.172 1.00 93.75 95 LEU A O 1
ATOM 773 N N . ARG A 1 96 ? -4.564 -6.794 1.866 1.00 90.75 96 ARG A N 1
ATOM 774 C CA . ARG A 1 96 ? -4.875 -7.742 2.949 1.00 90.75 96 ARG A CA 1
ATOM 775 C C . ARG A 1 96 ? -6.354 -8.126 3.037 1.00 90.75 96 ARG A C 1
ATOM 777 O O . ARG A 1 96 ? -6.654 -9.107 3.706 1.00 90.75 96 ARG A O 1
ATOM 784 N N . ASN A 1 97 ? -7.256 -7.374 2.406 1.00 88.75 97 ASN A N 1
ATOM 785 C CA . ASN A 1 97 ? -8.701 -7.603 2.459 1.00 88.75 97 ASN A CA 1
ATOM 786 C C . ASN A 1 97 ? -9.350 -7.662 1.062 1.00 88.75 97 ASN A C 1
ATOM 788 O O . ASN A 1 97 ? -10.474 -7.200 0.872 1.00 88.75 97 ASN A O 1
ATOM 792 N N . CYS A 1 98 ? -8.651 -8.213 0.063 1.00 93.06 98 CYS A N 1
ATOM 793 C CA . CYS A 1 98 ? -9.224 -8.435 -1.268 1.00 93.06 98 CYS A CA 1
ATOM 794 C C . CYS A 1 98 ? -8.849 -9.800 -1.861 1.00 93.06 98 CYS A C 1
ATOM 796 O O . CYS A 1 98 ? -7.819 -10.362 -1.501 1.00 93.06 98 CYS A O 1
ATOM 798 N N . ARG A 1 99 ? -9.678 -10.342 -2.764 1.00 95.44 99 ARG A N 1
ATOM 799 C CA . ARG A 1 99 ? -9.416 -11.607 -3.481 1.00 95.44 99 ARG A CA 1
ATOM 800 C C . ARG A 1 99 ? -8.557 -11.405 -4.720 1.00 95.44 99 ARG A C 1
ATOM 802 O O . ARG A 1 99 ? -7.735 -12.263 -5.036 1.00 95.44 99 ARG A O 1
ATOM 809 N N . LYS A 1 100 ? -8.719 -10.270 -5.395 1.00 97.19 100 LYS A N 1
ATOM 810 C CA . LYS A 1 100 ? -7.948 -9.891 -6.575 1.00 97.19 100 LYS A CA 1
ATOM 811 C C . LYS A 1 100 ? -7.468 -8.453 -6.465 1.00 97.19 100 LYS A C 1
ATOM 813 O O . LYS A 1 100 ? -8.226 -7.574 -6.064 1.00 97.19 100 LYS A O 1
ATOM 818 N N . ALA A 1 101 ? -6.229 -8.212 -6.871 1.00 97.69 101 ALA A N 1
ATOM 819 C CA . ALA A 1 101 ? -5.636 -6.887 -6.900 1.00 97.69 101 ALA A CA 1
ATOM 820 C C . ALA A 1 101 ? -5.033 -6.566 -8.266 1.00 97.69 101 ALA A C 1
ATOM 822 O O . ALA A 1 101 ? -4.276 -7.359 -8.828 1.00 97.69 101 ALA A O 1
ATOM 823 N N . ILE A 1 102 ? -5.339 -5.373 -8.771 1.00 98.19 102 ILE A N 1
ATOM 824 C CA . ILE A 1 102 ? -4.827 -4.849 -10.036 1.00 98.19 102 ILE A CA 1
ATOM 825 C C . ILE A 1 102 ? -3.925 -3.659 -9.719 1.00 98.19 102 ILE A C 1
ATOM 827 O O . ILE A 1 102 ? -4.396 -2.583 -9.346 1.00 98.19 102 ILE A O 1
ATOM 831 N N . LEU A 1 103 ? -2.614 -3.874 -9.845 1.00 97.56 103 LEU A N 1
ATOM 832 C CA . LEU A 1 103 ? -1.566 -2.880 -9.603 1.00 97.56 103 LEU A CA 1
ATOM 833 C C . LEU A 1 103 ? -0.725 -2.628 -10.865 1.00 97.56 103 LEU A C 1
ATOM 835 O O . LEU A 1 103 ? 0.418 -2.176 -10.773 1.00 97.56 103 LEU A O 1
ATOM 839 N N . ASN A 1 104 ? -1.246 -2.945 -12.050 1.00 96.94 104 ASN A N 1
ATOM 840 C CA . ASN A 1 104 ? -0.501 -2.796 -13.292 1.00 96.94 104 ASN A CA 1
ATOM 841 C C . ASN A 1 104 ? -0.314 -1.328 -13.694 1.00 96.94 104 ASN A C 1
ATOM 843 O O . ASN A 1 104 ? -1.208 -0.500 -13.502 1.00 96.94 104 ASN A O 1
ATOM 847 N N . SER A 1 105 ? 0.847 -1.003 -14.270 1.00 95.25 105 SER A N 1
ATOM 848 C CA . SER A 1 105 ? 1.205 0.375 -14.659 1.00 95.25 105 SER A CA 1
ATOM 849 C C . SER A 1 105 ? 1.003 1.400 -13.529 1.00 95.25 105 SER A C 1
ATOM 851 O O . SER A 1 105 ? 0.459 2.479 -13.757 1.00 95.25 105 SER A O 1
ATOM 853 N N . CYS A 1 106 ? 1.388 1.052 -12.298 1.00 93.81 106 CYS A N 1
ATOM 854 C CA . CYS A 1 106 ? 1.206 1.899 -11.111 1.00 93.81 106 CYS A CA 1
ATOM 855 C C . CYS A 1 106 ? 2.508 2.555 -10.623 1.00 93.81 106 CYS A C 1
ATOM 857 O O . CYS A 1 106 ? 2.527 3.114 -9.526 1.00 93.81 106 CYS A O 1
ATOM 859 N N . ASP A 1 107 ? 3.585 2.476 -11.413 1.00 91.69 107 ASP A N 1
ATOM 860 C CA . ASP A 1 107 ? 4.915 3.018 -11.102 1.00 91.69 107 ASP A CA 1
ATOM 861 C C . ASP A 1 107 ? 5.396 2.634 -9.691 1.00 91.69 107 ASP A C 1
ATOM 863 O O . ASP A 1 107 ? 5.845 3.468 -8.896 1.00 91.69 107 ASP A O 1
ATOM 867 N N . LEU A 1 108 ? 5.257 1.346 -9.354 1.00 92.75 108 LEU A N 1
ATOM 868 C CA . LEU A 1 108 ? 5.584 0.837 -8.025 1.00 92.75 108 LEU A CA 1
ATOM 869 C C . LEU A 1 108 ? 7.071 1.038 -7.711 1.00 92.75 108 LEU A C 1
ATOM 871 O O . LEU A 1 108 ? 7.957 0.572 -8.424 1.00 92.75 108 LEU A O 1
ATOM 875 N N . THR A 1 109 ? 7.334 1.713 -6.596 1.00 92.62 109 THR A N 1
ATOM 876 C CA . THR A 1 109 ? 8.685 1.899 -6.056 1.00 92.62 109 THR A CA 1
ATOM 877 C C . THR A 1 109 ? 9.117 0.704 -5.203 1.00 92.62 109 THR A C 1
ATOM 879 O O . THR A 1 109 ? 8.289 -0.111 -4.798 1.00 92.62 109 THR A O 1
ATOM 882 N N . GLU A 1 110 ? 10.394 0.637 -4.825 1.00 92.25 110 GLU A N 1
ATOM 883 C CA . GLU A 1 110 ? 10.903 -0.371 -3.879 1.00 92.25 110 GLU A CA 1
ATOM 884 C C . GLU A 1 110 ? 10.108 -0.384 -2.561 1.00 92.25 110 GLU A C 1
ATOM 886 O O . GLU A 1 110 ? 9.616 -1.424 -2.133 1.00 92.25 110 GLU A O 1
ATOM 891 N N . LYS A 1 111 ? 9.823 0.799 -2.002 1.00 92.00 111 LYS A N 1
ATOM 892 C CA . LYS A 1 111 ? 8.937 0.956 -0.836 1.00 92.00 111 LYS A CA 1
ATOM 893 C C . LYS A 1 111 ? 7.526 0.406 -1.073 1.00 92.00 111 LYS A C 1
ATOM 895 O O . LYS A 1 111 ? 6.888 -0.102 -0.158 1.00 92.00 111 LYS A O 1
ATOM 900 N N . SER A 1 112 ? 7.010 0.531 -2.294 1.00 94.50 112 SER A N 1
ATOM 901 C CA . SER A 1 112 ? 5.709 -0.045 -2.649 1.00 94.50 112 SER A CA 1
ATOM 902 C C . SER A 1 112 ? 5.785 -1.575 -2.627 1.00 94.50 112 SER A C 1
ATOM 904 O O . SER A 1 112 ? 4.885 -2.213 -2.089 1.00 94.50 112 SER A O 1
ATOM 906 N N . CYS A 1 113 ? 6.887 -2.152 -3.117 1.00 95.50 113 CYS A N 1
ATOM 907 C CA . CYS A 1 113 ? 7.142 -3.593 -3.079 1.00 95.50 113 CYS A CA 1
ATOM 908 C C . CYS A 1 113 ? 7.243 -4.128 -1.644 1.00 95.50 113 CYS A C 1
ATOM 910 O O . CYS A 1 113 ? 6.678 -5.178 -1.369 1.00 95.50 113 CYS A O 1
ATOM 912 N N . GLU A 1 114 ? 7.869 -3.397 -0.713 1.00 94.19 114 GLU A N 1
ATOM 913 C CA . GLU A 1 114 ? 7.886 -3.765 0.715 1.00 94.19 114 GLU A CA 1
ATOM 914 C C . GLU A 1 114 ? 6.469 -3.857 1.305 1.00 94.19 114 GLU A C 1
ATOM 916 O O . GLU A 1 114 ? 6.140 -4.805 2.021 1.00 94.19 114 GLU A O 1
ATOM 921 N N . ILE A 1 115 ? 5.604 -2.885 0.990 1.00 92.62 115 ILE A N 1
ATOM 922 C CA . ILE A 1 115 ? 4.217 -2.866 1.478 1.00 92.62 115 ILE A CA 1
ATOM 923 C C . ILE A 1 115 ? 3.418 -4.024 0.867 1.0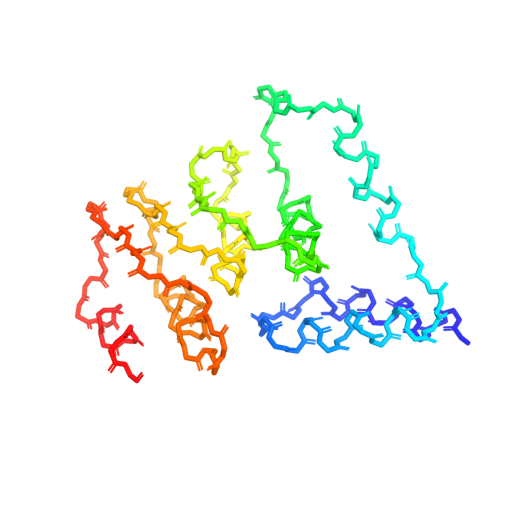0 92.62 115 ILE A C 1
ATOM 925 O O . ILE A 1 115 ? 2.681 -4.700 1.588 1.00 92.62 115 ILE A O 1
ATOM 929 N N . VAL A 1 116 ? 3.579 -4.270 -0.440 1.00 94.69 116 VAL A N 1
ATOM 930 C CA . VAL A 1 116 ? 2.934 -5.391 -1.143 1.00 94.69 116 VAL A CA 1
ATOM 931 C C . VAL A 1 116 ? 3.398 -6.724 -0.554 1.00 94.69 116 VAL A C 1
ATOM 933 O O . VAL A 1 116 ? 2.556 -7.526 -0.163 1.00 94.69 116 VAL A O 1
ATOM 936 N N . ALA A 1 117 ? 4.707 -6.938 -0.399 1.00 94.06 117 ALA A N 1
ATOM 937 C CA . ALA A 1 117 ? 5.271 -8.145 0.206 1.00 94.06 117 ALA A CA 1
ATOM 938 C C . ALA A 1 117 ? 4.716 -8.379 1.619 1.00 94.06 117 ALA A C 1
ATOM 940 O O . ALA A 1 117 ? 4.238 -9.466 1.938 1.00 94.06 117 ALA A O 1
ATOM 941 N N . SER A 1 118 ? 4.664 -7.327 2.442 1.00 90.25 118 SER A N 1
ATOM 942 C CA . SER A 1 118 ? 4.083 -7.401 3.784 1.00 90.25 118 SER A CA 1
ATOM 943 C C . SER A 1 118 ? 2.596 -7.787 3.775 1.00 90.25 118 SER A C 1
ATOM 945 O O . SER A 1 118 ? 2.131 -8.472 4.688 1.00 90.25 118 SER A O 1
ATOM 947 N N . ALA A 1 119 ? 1.828 -7.347 2.773 1.00 88.44 119 ALA A N 1
ATOM 948 C CA . ALA A 1 119 ? 0.432 -7.745 2.616 1.00 88.44 119 ALA A CA 1
ATOM 949 C C . ALA A 1 119 ? 0.291 -9.210 2.164 1.00 88.44 119 ALA A C 1
ATOM 951 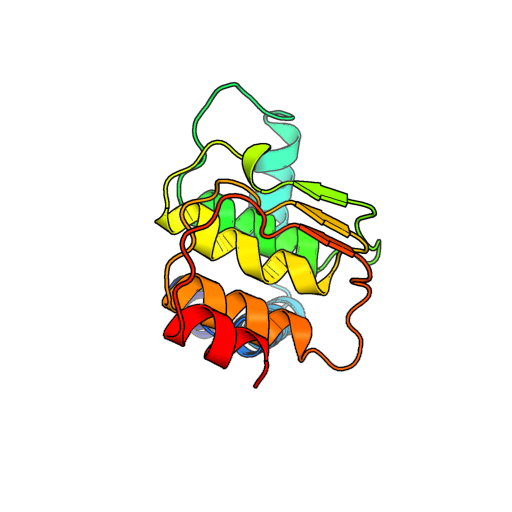O O . ALA A 1 119 ? -0.596 -9.907 2.658 1.00 88.44 119 ALA A O 1
ATOM 952 N N . LEU A 1 120 ? 1.182 -9.688 1.287 1.00 90.00 120 LEU A N 1
ATOM 953 C CA . LEU A 1 120 ? 1.224 -11.080 0.820 1.00 90.00 120 LEU A CA 1
ATOM 954 C C . LEU A 1 120 ? 1.584 -12.067 1.935 1.00 90.00 120 LEU A C 1
ATOM 956 O O . LEU A 1 120 ? 1.005 -13.145 2.007 1.00 90.00 120 LEU A O 1
ATOM 960 N N . GLN A 1 121 ? 2.483 -11.678 2.839 1.00 87.75 121 GLN A N 1
ATOM 961 C CA . GLN A 1 121 ? 2.900 -12.489 3.990 1.00 87.75 121 GLN A CA 1
ATOM 962 C C . GLN A 1 121 ? 1.853 -12.538 5.121 1.00 87.75 121 GLN A C 1
ATOM 964 O O . GLN A 1 121 ? 2.061 -13.199 6.138 1.00 87.75 121 GLN A O 1
ATOM 969 N N . SER A 1 122 ? 0.719 -11.843 4.977 1.00 84.50 122 SER A N 1
ATOM 970 C CA . SER A 1 122 ? -0.373 -11.884 5.952 1.00 84.50 122 SER A CA 1
ATOM 971 C C . SER A 1 122 ? -0.970 -13.295 6.019 1.00 84.50 122 SER A C 1
ATOM 973 O O . SER A 1 122 ? -1.499 -13.793 5.027 1.00 84.50 122 SER A O 1
ATOM 975 N N . SER A 1 123 ? -0.927 -13.926 7.196 1.00 78.38 123 SER A N 1
ATOM 976 C CA . SER A 1 123 ? -1.256 -15.350 7.403 1.00 78.38 123 SER A CA 1
ATOM 977 C C . SER A 1 123 ? -2.649 -15.773 6.923 1.00 78.38 123 SER A C 1
ATOM 979 O O . SER A 1 123 ? -2.842 -16.930 6.564 1.00 78.38 123 SER A O 1
ATOM 981 N N . ASN A 1 124 ? -3.599 -14.837 6.869 1.00 81.31 124 ASN A N 1
ATOM 982 C CA . ASN A 1 124 ? -4.973 -15.069 6.421 1.00 81.31 124 ASN A CA 1
ATOM 983 C C . ASN A 1 124 ? -5.341 -14.245 5.179 1.00 81.31 124 ASN A C 1
ATOM 985 O O . ASN A 1 124 ? -6.494 -13.848 5.027 1.00 81.31 124 ASN A O 1
ATOM 989 N N . SER A 1 125 ? -4.376 -13.944 4.304 1.00 84.69 125 SER A N 1
ATOM 990 C CA . SER A 1 125 ? -4.661 -13.143 3.111 1.00 84.69 125 SER A CA 1
ATOM 991 C C . SER A 1 125 ? -5.712 -13.826 2.212 1.00 84.69 125 SER A C 1
ATOM 993 O O . SER A 1 125 ? -5.516 -14.975 1.782 1.00 84.69 125 SER A O 1
ATOM 995 N N . PRO A 1 126 ? -6.831 -13.147 1.891 1.00 91.00 126 PRO A N 1
ATOM 996 C CA . PRO A 1 126 ? -7.820 -13.656 0.951 1.00 91.00 126 PRO A CA 1
ATOM 997 C C . PRO A 1 126 ? -7.366 -13.524 -0.508 1.00 91.00 126 PRO A C 1
ATOM 999 O O . PRO A 1 126 ? -8.025 -14.087 -1.382 1.00 91.00 126 PRO A O 1
ATOM 1002 N N . LEU A 1 127 ? -6.249 -12.833 -0.767 1.00 95.00 127 LEU A N 1
ATOM 1003 C CA . LEU A 1 127 ? -5.728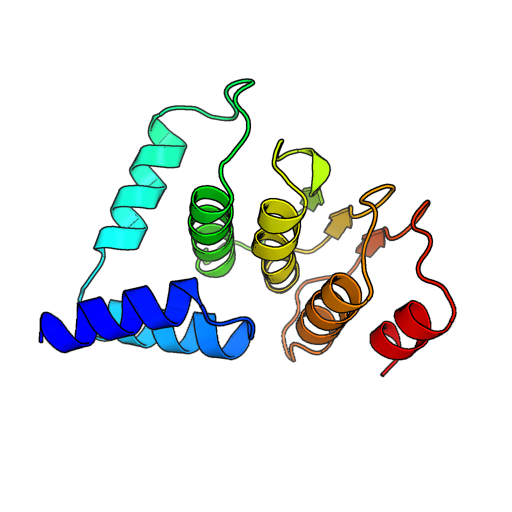 -12.564 -2.102 1.00 95.00 127 LEU A CA 1
ATOM 1004 C C . LEU A 1 127 ? -5.355 -13.863 -2.823 1.00 95.00 127 LEU A C 1
ATOM 1006 O O . LEU A 1 127 ? -4.698 -14.743 -2.262 1.00 95.00 127 LEU A O 1
ATOM 1010 N N . ARG A 1 128 ? -5.803 -13.990 -4.069 1.00 95.75 128 ARG A N 1
ATOM 1011 C CA . ARG A 1 128 ? -5.556 -15.130 -4.961 1.00 95.75 128 ARG A CA 1
ATOM 1012 C C . ARG A 1 128 ? -4.937 -14.694 -6.281 1.00 95.75 128 ARG A C 1
ATOM 1014 O O . ARG A 1 128 ? -4.075 -15.405 -6.780 1.00 95.75 128 ARG A O 1
ATOM 1021 N N . ASP A 1 129 ? -5.304 -13.509 -6.766 1.00 97.88 129 ASP A N 1
ATOM 1022 C CA . ASP A 1 129 ? -4.812 -12.957 -8.027 1.00 97.88 129 ASP A CA 1
ATOM 1023 C C . ASP A 1 129 ? -4.182 -11.576 -7.811 1.00 97.88 129 ASP A C 1
ATOM 1025 O O . ASP A 1 129 ? -4.805 -10.677 -7.245 1.00 97.88 129 ASP A O 1
ATOM 1029 N N . LEU A 1 130 ? -2.949 -11.389 -8.284 1.00 97.56 130 LEU A N 1
ATOM 1030 C CA . LEU A 1 130 ? -2.229 -10.118 -8.211 1.00 97.56 130 LEU A CA 1
ATOM 1031 C C . LEU A 1 130 ? -1.616 -9.782 -9.576 1.00 97.56 130 LEU A C 1
ATOM 1033 O O . LEU A 1 130 ? -0.710 -10.472 -10.040 1.00 97.56 130 LEU A O 1
ATOM 1037 N N . ASP A 1 131 ? -2.084 -8.699 -10.196 1.00 98.19 131 ASP A N 1
ATOM 1038 C CA . ASP A 1 131 ? -1.532 -8.181 -11.450 1.00 98.19 131 ASP A CA 1
ATOM 1039 C C . ASP A 1 131 ? -0.516 -7.060 -11.178 1.00 98.19 131 ASP A C 1
ATOM 1041 O O . ASP A 1 131 ? -0.880 -5.950 -10.788 1.00 98.19 131 ASP A O 1
ATOM 1045 N N . LEU A 1 132 ? 0.765 -7.359 -11.407 1.00 97.38 132 LEU A N 1
ATOM 1046 C CA . LEU A 1 132 ? 1.888 -6.414 -11.328 1.00 97.38 132 LEU A CA 1
ATOM 1047 C C . LEU A 1 132 ? 2.437 -6.027 -12.709 1.00 97.38 132 LEU A C 1
ATOM 1049 O O . LEU A 1 132 ? 3.508 -5.418 -12.789 1.00 97.38 132 LEU A O 1
ATOM 1053 N N . SER A 1 133 ? 1.750 -6.389 -13.796 1.00 96.75 133 SER A N 1
ATOM 1054 C CA . SER A 1 133 ? 2.230 -6.161 -15.160 1.00 96.75 133 SER A CA 1
ATOM 1055 C C . SER A 1 133 ? 2.543 -4.685 -15.430 1.00 96.75 133 SER A C 1
ATOM 1057 O O . SER A 1 133 ? 2.023 -3.774 -14.787 1.00 96.75 133 SER A O 1
ATOM 1059 N N . TYR A 1 134 ? 3.440 -4.428 -16.384 1.00 96.00 134 TYR A N 1
ATOM 1060 C CA . TYR A 1 134 ? 3.824 -3.067 -16.777 1.00 96.00 134 TYR A CA 1
ATOM 1061 C C . TYR A 1 134 ? 4.356 -2.184 -15.629 1.00 96.00 134 TYR A C 1
ATOM 1063 O O . TYR A 1 134 ? 4.251 -0.962 -15.698 1.00 96.00 134 TYR A O 1
ATOM 1071 N N . ASN A 1 135 ? 4.941 -2.781 -14.587 1.00 95.31 135 ASN A N 1
ATOM 1072 C CA . ASN A 1 135 ? 5.752 -2.072 -13.599 1.00 95.31 135 ASN A CA 1
ATOM 1073 C C . ASN A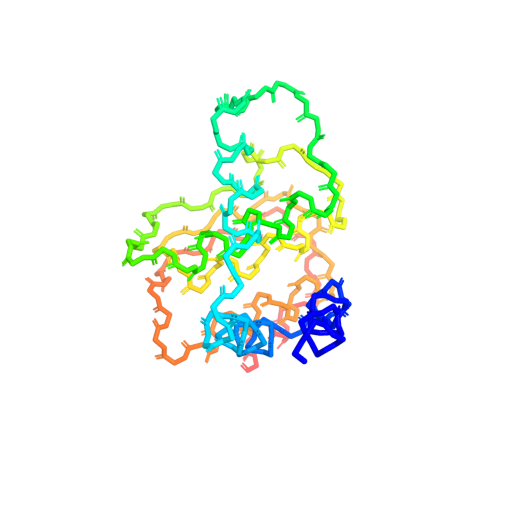 1 135 ? 7.229 -2.415 -13.795 1.00 95.31 135 ASN A C 1
ATOM 1075 O O . ASN A 1 135 ? 7.584 -3.572 -14.023 1.00 95.31 135 ASN A O 1
ATOM 1079 N N . ASN A 1 136 ? 8.103 -1.419 -13.653 1.00 95.38 136 ASN A N 1
ATOM 1080 C CA . ASN A 1 136 ? 9.545 -1.640 -13.654 1.00 95.38 136 ASN A CA 1
ATOM 1081 C C . ASN A 1 136 ? 10.045 -1.939 -12.232 1.00 95.38 136 ASN A C 1
ATOM 1083 O O . ASN A 1 136 ? 10.566 -1.058 -11.555 1.00 95.38 136 ASN A O 1
ATOM 1087 N N . LEU A 1 137 ? 9.850 -3.177 -11.772 1.00 94.31 137 LEU A N 1
ATOM 1088 C CA . LEU A 1 137 ? 10.193 -3.576 -10.399 1.00 94.31 137 LEU A CA 1
ATOM 1089 C C . LEU A 1 137 ? 11.705 -3.750 -10.178 1.00 94.31 137 LEU A C 1
ATOM 1091 O O . LEU A 1 137 ? 12.182 -3.606 -9.053 1.00 94.31 137 LEU A O 1
ATOM 1095 N N . GLY A 1 138 ? 12.451 -4.066 -11.243 1.00 94.69 138 GLY A N 1
ATOM 1096 C CA . GLY A 1 138 ? 13.861 -4.452 -11.161 1.00 94.69 138 GLY A CA 1
ATOM 1097 C C . GLY A 1 138 ? 14.106 -5.688 -10.283 1.00 94.69 138 GLY A C 1
ATOM 1098 O O . GLY A 1 138 ? 13.187 -6.273 -9.707 1.00 94.69 138 GLY A O 1
ATOM 1099 N N . ASP A 1 139 ? 15.373 -6.078 -10.153 1.00 95.25 139 ASP A N 1
ATOM 1100 C CA . ASP A 1 139 ? 15.749 -7.256 -9.360 1.00 95.25 139 ASP A CA 1
ATOM 1101 C C . ASP A 1 139 ? 15.465 -7.062 -7.863 1.00 95.25 139 ASP A C 1
ATOM 1103 O O . ASP A 1 139 ? 15.063 -8.003 -7.177 1.00 95.25 139 ASP A O 1
ATOM 1107 N N . SER A 1 140 ? 15.638 -5.840 -7.342 1.00 94.50 140 SER A N 1
ATOM 1108 C CA . SER A 1 140 ? 15.380 -5.529 -5.931 1.00 94.50 140 SER A CA 1
ATOM 1109 C C . SER A 1 140 ? 13.898 -5.650 -5.578 1.00 94.50 140 SER A C 1
ATOM 1111 O O . SER A 1 140 ? 13.564 -6.301 -4.588 1.00 94.50 140 SER A O 1
ATOM 1113 N N . GLY A 1 141 ? 13.004 -5.101 -6.406 1.00 94.50 141 GLY A N 1
ATOM 1114 C CA . GLY A 1 141 ? 11.560 -5.203 -6.197 1.00 94.50 141 GLY A CA 1
ATOM 1115 C C . GLY A 1 141 ? 11.069 -6.648 -6.251 1.00 94.50 141 GLY A C 1
ATOM 1116 O O . GLY A 1 141 ? 10.322 -7.072 -5.371 1.00 94.50 141 GLY A O 1
ATOM 1117 N N . VAL A 1 142 ? 11.543 -7.440 -7.222 1.00 94.31 142 VAL A N 1
ATOM 1118 C CA . VAL A 1 142 ? 11.200 -8.872 -7.314 1.00 94.31 142 VAL A CA 1
ATOM 1119 C C . VAL A 1 142 ? 11.712 -9.641 -6.095 1.00 94.31 142 VAL A C 1
ATOM 1121 O O . VAL A 1 142 ? 10.972 -10.434 -5.517 1.00 94.31 142 VAL A O 1
ATOM 1124 N N . LYS A 1 143 ? 12.943 -9.372 -5.642 1.00 96.12 143 LYS A N 1
ATOM 1125 C CA . LYS A 1 143 ? 13.509 -10.018 -4.450 1.00 96.12 143 LYS A CA 1
ATOM 1126 C C . LYS A 1 143 ? 12.685 -9.747 -3.190 1.00 96.12 143 LYS A C 1
ATOM 1128 O O . LYS A 1 143 ? 12.518 -10.660 -2.390 1.00 96.12 143 LYS A O 1
ATOM 1133 N N . LEU A 1 144 ? 12.171 -8.528 -3.016 1.00 95.38 144 LEU A N 1
ATOM 1134 C CA . LEU A 1 144 ? 11.295 -8.184 -1.891 1.00 95.38 144 LEU A CA 1
ATOM 1135 C C . LEU A 1 144 ? 9.972 -8.953 -1.937 1.00 95.38 144 LEU A C 1
ATOM 1137 O O . LEU A 1 144 ? 9.490 -9.399 -0.902 1.00 95.38 144 LEU A O 1
ATOM 1141 N N . LEU A 1 145 ? 9.394 -9.122 -3.128 1.00 93.31 145 LEU A N 1
ATOM 1142 C CA . LEU A 1 145 ? 8.117 -9.816 -3.311 1.00 93.31 145 LEU A CA 1
ATOM 1143 C C . LEU A 1 145 ? 8.214 -11.333 -3.103 1.00 93.31 145 LEU A C 1
ATOM 1145 O O . LEU A 1 145 ? 7.217 -11.957 -2.751 1.00 93.31 145 LEU A O 1
ATOM 1149 N N . CYS A 1 146 ? 9.389 -11.923 -3.329 1.00 89.19 146 CYS A N 1
ATOM 1150 C CA . CYS A 1 146 ? 9.634 -13.360 -3.171 1.00 89.19 146 CYS A CA 1
ATOM 1151 C C . CYS A 1 146 ? 10.232 -13.750 -1.806 1.00 89.19 146 CYS A C 1
ATOM 1153 O O . CYS A 1 146 ? 10.628 -14.906 -1.645 1.00 89.19 146 CYS A O 1
ATOM 1155 N N . ALA A 1 147 ? 10.361 -12.797 -0.879 1.00 76.81 147 ALA A N 1
ATOM 1156 C CA . ALA A 1 147 ? 10.992 -12.991 0.427 1.00 76.81 147 ALA A CA 1
ATOM 1157 C C . ALA A 1 147 ? 10.102 -13.714 1.448 1.00 76.81 147 ALA A C 1
ATOM 1159 O O . ALA A 1 147 ? 8.859 -13.542 1.408 1.00 76.81 147 ALA A O 1
#

Radius of gyration: 15.33 Å; chains: 1; bounding box: 37×30×44 Å

Secondary structure (DSSP, 8-state):
-HHHHHHHHHHHHH---HHHHHHHHHHHHHTT--HHHHHHHHHHHT-TT-SSPBPHHHHHHHHHHHHH-SSPEEEEEGGGS-B-HHHHHHHGGGGGGEEEEE-TTS---HHHHHHHHHHHT-TT----EEE-TT---HHHHHHHHT-